Protein AF-A0A420F4X5-F1 (afdb_monomer_lite)

InterPro domains:
  IPR001387 Cro/C1-type, helix-turn-helix domain [PF01381] (1-46)
  IPR001387 Cro/C1-type, helix-turn-helix domain [PS50943] (1-46)
  IPR001387 Cro/C1-type, helix-turn-helix domain [SM00530] (1-46)
  IPR001387 Cro/C1-type, helix-turn-helix domain [cd00093] (1-46)
  IPR010982 Lambda repressor-like, DNA-binding domain superfamily [G3DSA:1.10.260.40] (1-53)
  IPR010982 Lambda repressor-like, DNA-binding domain superfamily [SSF47413] (1-50)
  IPR050807 Transcriptional regulator/dioxygenase, bacterial-type [PTHR46797] (1-52)

Organism: NCBI:txid1894969

Sequence (54 aa):
MSQEQLAASSGLDRTYVSGLERGRRNPTLTTQQRLAAALGLSVAELIAAAEEVP

Radius of gyration: 10.49 Å; chains: 1; bounding box: 20×22×28 Å

pLDDT: mean 94.3, std 8.75, range [53.81, 98.31]

Foldseek 3Di:
DDLVQLCVQLVHDSVVSVCVVVVNDDDDPSSLCSSQVSVVHGSVVVVVVVVPPD

Secondary structure (DSSP, 8-state):
--HHHHHHHHT--HHHHHHHHTT-----HHHHHHHHHHHT--HHHHHHHHHT--

Structure (mmCIF, N/CA/C/O backbone):
data_AF-A0A420F4X5-F1
#
_entry.id   AF-A0A420F4X5-F1
#
loop_
_atom_site.group_PDB
_atom_site.id
_atom_site.type_symbol
_atom_site.label_atom_id
_atom_site.label_alt_id
_atom_site.label_comp_id
_atom_site.label_asym_id
_atom_site.label_entity_id
_atom_site.label_seq_id
_atom_site.pdbx_PDB_ins_code
_atom_site.Cartn_x
_atom_site.Cartn_y
_atom_site.Cartn_z
_atom_site.occupancy
_atom_site.B_iso_or_equiv
_atom_site.auth_seq_id
_atom_site.auth_comp_id
_atom_site.auth_asym_id
_atom_site.auth_atom_id
_atom_site.pdbx_PDB_model_num
ATOM 1 N N . MET A 1 1 ? -13.801 2.028 1.342 1.00 87.38 1 MET A N 1
ATOM 2 C CA . MET A 1 1 ? -12.809 2.229 2.422 1.00 87.38 1 MET A CA 1
ATOM 3 C C . MET A 1 1 ? -12.093 3.550 2.173 1.00 87.38 1 MET A C 1
ATOM 5 O O . MET A 1 1 ? -11.856 3.851 1.012 1.00 87.38 1 MET A O 1
ATOM 9 N N . SER A 1 2 ? -11.800 4.354 3.200 1.00 97.00 2 SER A N 1
ATOM 10 C CA . SER A 1 2 ? -11.001 5.584 3.045 1.00 97.00 2 SER A CA 1
ATOM 11 C C . SER A 1 2 ? -9.491 5.299 3.007 1.00 97.00 2 SER A C 1
ATOM 13 O O . SER A 1 2 ? -9.046 4.239 3.450 1.00 97.00 2 SER A O 1
ATOM 15 N N . GLN A 1 3 ? -8.685 6.262 2.542 1.00 96.69 3 GLN A N 1
ATOM 16 C CA . GLN A 1 3 ? -7.218 6.154 2.562 1.00 96.69 3 GLN A CA 1
ATOM 17 C C . GLN A 1 3 ? -6.660 5.988 3.984 1.00 96.69 3 GLN A C 1
ATOM 19 O O . GLN A 1 3 ? -5.775 5.161 4.185 1.00 96.69 3 GLN A O 1
ATOM 24 N N . GLU A 1 4 ? -7.175 6.730 4.979 1.00 97.62 4 GLU A N 1
ATOM 25 C CA . GLU A 1 4 ? -6.814 6.533 6.395 1.00 97.62 4 GLU A CA 1
ATOM 26 C C . GLU A 1 4 ? -7.052 5.084 6.842 1.00 97.62 4 GLU A C 1
ATOM 28 O O . GLU A 1 4 ? -6.194 4.481 7.484 1.00 97.62 4 GLU A O 1
ATOM 33 N N . GLN A 1 5 ? -8.210 4.515 6.495 1.00 98.12 5 GLN A N 1
ATOM 34 C CA . GLN A 1 5 ? -8.577 3.156 6.894 1.00 98.12 5 GLN A CA 1
ATOM 35 C C . GLN A 1 5 ? -7.701 2.103 6.207 1.00 98.12 5 GLN A C 1
ATOM 37 O O . GLN A 1 5 ? -7.263 1.154 6.859 1.00 98.12 5 GLN A O 1
ATOM 42 N N . LEU A 1 6 ? -7.403 2.275 4.915 1.00 97.94 6 LEU A N 1
ATOM 43 C CA . LEU A 1 6 ? -6.508 1.378 4.182 1.00 97.94 6 LEU A CA 1
ATOM 44 C C . LEU A 1 6 ? -5.080 1.445 4.730 1.00 97.94 6 LEU A C 1
ATOM 46 O O . LEU A 1 6 ? -4.434 0.419 4.924 1.00 97.94 6 LEU A O 1
ATOM 50 N N . ALA A 1 7 ? -4.589 2.648 5.019 1.00 98.25 7 ALA A N 1
ATOM 51 C CA . ALA A 1 7 ? -3.275 2.860 5.609 1.00 98.25 7 ALA A CA 1
ATOM 52 C C . ALA A 1 7 ? -3.160 2.159 6.970 1.00 98.25 7 ALA A C 1
ATOM 54 O O . ALA A 1 7 ? -2.246 1.363 7.178 1.00 98.25 7 ALA A O 1
ATOM 55 N N . ALA A 1 8 ? -4.143 2.359 7.852 1.00 98.25 8 ALA A N 1
ATOM 56 C CA . ALA A 1 8 ? -4.180 1.716 9.160 1.00 98.25 8 ALA A CA 1
ATOM 57 C C . ALA A 1 8 ? -4.236 0.180 9.062 1.00 98.25 8 ALA A C 1
ATOM 59 O O . ALA A 1 8 ? -3.447 -0.504 9.710 1.00 98.25 8 ALA A O 1
ATOM 60 N N . SER A 1 9 ? -5.120 -0.367 8.223 1.00 98.00 9 SER A N 1
ATOM 61 C CA . SER A 1 9 ? -5.302 -1.822 8.071 1.00 98.00 9 SER A CA 1
ATOM 62 C C . SER A 1 9 ? -4.129 -2.521 7.377 1.00 98.00 9 SER A C 1
ATOM 64 O O . SER A 1 9 ? -3.781 -3.641 7.739 1.00 98.00 9 SER A O 1
ATOM 66 N N . SER A 1 10 ? -3.471 -1.858 6.424 1.00 97.88 10 SER A N 1
ATOM 67 C CA . SER A 1 10 ? -2.262 -2.377 5.766 1.00 97.88 10 SER A CA 1
ATOM 68 C C . SER A 1 10 ? -0.978 -2.082 6.551 1.00 97.88 10 SER A C 1
ATOM 70 O O . SER A 1 10 ? 0.078 -2.631 6.228 1.00 97.88 10 SER A O 1
ATOM 72 N N . GLY A 1 11 ? -1.037 -1.234 7.585 1.00 98.06 11 GLY A N 1
ATOM 73 C CA . GLY A 1 11 ? 0.099 -0.713 8.355 1.00 98.06 11 GLY A CA 1
ATOM 74 C C . GLY A 1 11 ? 1.027 0.210 7.548 1.00 98.06 11 GLY A C 1
ATOM 75 O O . GLY A 1 11 ? 2.231 0.271 7.813 1.00 98.06 11 GLY A O 1
ATOM 76 N N . LEU A 1 12 ? 0.507 0.839 6.497 1.00 97.81 12 LEU A N 1
ATOM 77 C CA . LEU A 1 12 ? 1.234 1.7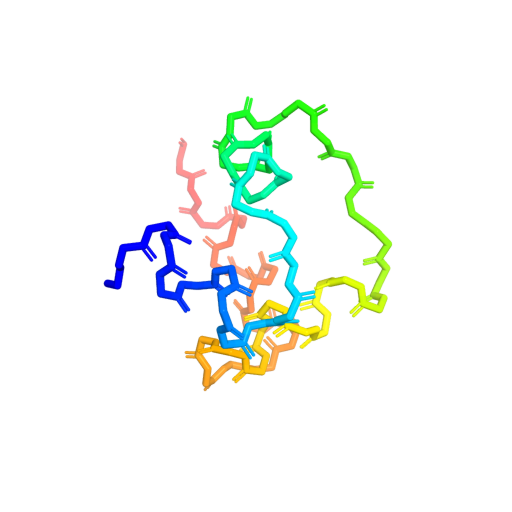81 5.651 1.00 97.81 12 LEU A CA 1
ATOM 78 C C . LEU A 1 12 ? 0.975 3.215 6.107 1.00 97.81 12 LEU A C 1
ATOM 80 O O . LEU A 1 12 ? -0.034 3.515 6.737 1.00 97.81 12 LEU A O 1
ATOM 84 N N . ASP A 1 13 ? 1.878 4.123 5.750 1.00 97.94 13 ASP A N 1
ATOM 85 C CA . ASP A 1 13 ? 1.628 5.547 5.943 1.00 97.94 13 ASP A CA 1
ATOM 86 C C . ASP A 1 13 ? 0.550 6.036 4.960 1.00 97.94 13 ASP A C 1
ATOM 88 O O . ASP A 1 13 ? 0.560 5.696 3.772 1.00 97.94 13 ASP A O 1
ATOM 92 N N . ARG A 1 14 ? -0.371 6.879 5.428 1.00 97.81 14 ARG A N 1
ATOM 93 C CA . ARG A 1 14 ? -1.461 7.407 4.597 1.00 97.81 14 ARG A CA 1
ATOM 94 C C . ARG A 1 14 ? -0.961 8.177 3.373 1.00 97.81 14 ARG A C 1
ATOM 96 O O . ARG A 1 14 ? -1.546 8.068 2.297 1.00 97.81 14 ARG A O 1
ATOM 103 N N . THR A 1 15 ? 0.127 8.938 3.500 1.00 97.81 15 THR A N 1
ATOM 104 C CA . THR A 1 15 ? 0.724 9.669 2.369 1.00 97.81 15 THR A CA 1
ATOM 105 C C . THR A 1 15 ? 1.340 8.715 1.348 1.00 97.81 15 THR A C 1
ATOM 107 O O . THR A 1 15 ? 1.326 9.004 0.148 1.00 97.81 15 THR A O 1
ATOM 110 N N . TYR A 1 16 ? 1.825 7.553 1.798 1.00 97.81 16 TYR A N 1
ATOM 111 C CA . TYR A 1 16 ? 2.299 6.491 0.920 1.00 97.81 16 TYR A CA 1
ATOM 112 C C . TYR A 1 16 ? 1.138 5.865 0.135 1.00 97.81 16 TYR A C 1
ATOM 114 O O . TYR A 1 16 ? 1.239 5.764 -1.087 1.00 97.81 16 TYR A O 1
ATOM 122 N N . VAL A 1 17 ? 0.018 5.548 0.799 1.00 97.44 17 VAL A N 1
ATOM 123 C CA . VAL A 1 17 ? -1.220 5.065 0.148 1.00 97.44 17 VAL A CA 1
ATOM 124 C C . VAL A 1 17 ? -1.737 6.076 -0.880 1.00 97.44 17 VAL A C 1
ATOM 126 O O . VAL A 1 17 ? -1.927 5.732 -2.042 1.00 97.44 17 VAL A O 1
ATOM 129 N N . SER A 1 18 ? -1.839 7.357 -0.511 1.00 97.50 18 SER A N 1
ATOM 130 C CA . SER A 1 18 ? -2.195 8.436 -1.448 1.00 97.50 18 SER A CA 1
ATOM 131 C C . SER A 1 18 ? -1.239 8.528 -2.647 1.00 97.50 18 SER A C 1
ATOM 133 O O . SER A 1 18 ? -1.636 8.904 -3.751 1.00 97.50 18 SER A O 1
ATOM 135 N N . GLY A 1 19 ? 0.050 8.245 -2.442 1.00 97.62 19 GLY A N 1
ATOM 136 C CA . GLY A 1 19 ? 1.045 8.208 -3.511 1.00 97.62 19 GLY A CA 1
ATOM 137 C C . GLY A 1 19 ? 0.865 7.018 -4.454 1.00 97.62 19 GLY A C 1
ATOM 138 O O . GLY A 1 19 ? 1.059 7.184 -5.657 1.00 97.62 19 GLY A O 1
ATOM 139 N N . LEU A 1 20 ? 0.486 5.851 -3.926 1.00 95.38 20 LEU A N 1
ATOM 140 C CA . LEU A 1 20 ? 0.185 4.657 -4.717 1.00 95.38 20 LEU A CA 1
ATOM 141 C C . LEU A 1 20 ? -1.020 4.875 -5.629 1.00 95.38 20 LEU A C 1
ATOM 143 O O . LEU A 1 20 ? -0.902 4.664 -6.829 1.00 95.38 20 LEU A O 1
ATOM 147 N N . GLU A 1 21 ? -2.130 5.380 -5.089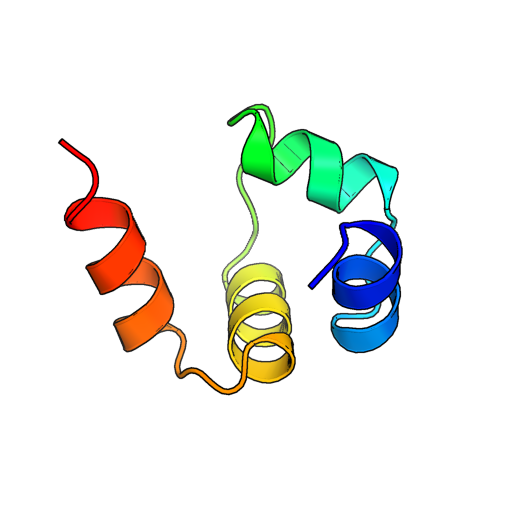 1.00 93.12 21 GLU A N 1
ATOM 148 C CA . GLU A 1 21 ? -3.361 5.615 -5.862 1.00 93.12 21 GLU A CA 1
ATOM 149 C C . GLU A 1 21 ? -3.168 6.631 -6.999 1.00 93.12 21 GLU A C 1
ATOM 151 O O . GLU A 1 21 ? -3.858 6.590 -8.010 1.00 93.12 21 GLU A O 1
ATOM 156 N N . ARG A 1 22 ? -2.189 7.533 -6.864 1.00 94.62 22 ARG A N 1
ATOM 157 C CA . ARG A 1 22 ? -1.814 8.504 -7.905 1.00 94.62 22 ARG A CA 1
ATOM 158 C C . ARG A 1 22 ? -0.715 8.005 -8.850 1.00 94.62 22 ARG A C 1
ATOM 160 O O . ARG A 1 22 ? -0.169 8.810 -9.605 1.00 94.62 22 ARG A O 1
ATOM 167 N N . GLY A 1 23 ? -0.310 6.737 -8.755 1.00 93.19 23 GLY A N 1
ATOM 168 C CA . GLY A 1 23 ? 0.750 6.149 -9.581 1.00 93.19 23 GLY A CA 1
ATOM 169 C C . GLY A 1 23 ? 2.144 6.743 -9.337 1.00 93.19 23 GLY A C 1
ATOM 170 O O . GLY A 1 23 ? 3.015 6.684 -10.198 1.00 93.19 23 GLY A O 1
ATOM 171 N N . ARG A 1 24 ? 2.382 7.366 -8.175 1.00 97.19 24 ARG A N 1
ATOM 172 C CA . ARG A 1 24 ? 3.660 8.028 -7.834 1.00 97.19 24 ARG A CA 1
ATOM 173 C C . ARG A 1 24 ? 4.633 7.121 -7.085 1.00 97.19 24 ARG A C 1
ATOM 175 O O . ARG A 1 24 ? 5.699 7.577 -6.674 1.00 97.19 24 ARG A O 1
ATOM 182 N N . ARG A 1 25 ? 4.264 5.865 -6.844 1.00 95.44 25 ARG A N 1
ATOM 183 C CA . ARG A 1 25 ? 5.046 4.892 -6.075 1.00 95.44 25 ARG A CA 1
ATOM 184 C C . ARG A 1 25 ? 5.035 3.549 -6.796 1.00 95.44 25 ARG A C 1
ATOM 186 O O . ARG A 1 25 ? 3.996 3.143 -7.295 1.00 95.44 25 ARG A O 1
ATOM 193 N N . ASN A 1 26 ? 6.177 2.862 -6.783 1.00 94.19 26 ASN A N 1
ATOM 194 C CA . ASN A 1 26 ? 6.289 1.466 -7.196 1.00 94.19 26 ASN A CA 1
ATOM 195 C C . ASN A 1 26 ? 6.405 0.587 -5.931 1.00 94.19 26 ASN A C 1
ATOM 197 O O . ASN A 1 26 ? 7.471 0.586 -5.303 1.00 94.19 26 ASN A O 1
ATOM 201 N N . PRO A 1 27 ? 5.318 -0.059 -5.470 1.00 95.88 27 PRO A N 1
ATOM 202 C CA . PRO A 1 27 ? 5.329 -0.841 -4.237 1.00 95.88 27 PRO A CA 1
ATOM 203 C C . PRO A 1 27 ? 6.098 -2.152 -4.411 1.00 95.88 27 PRO A C 1
ATOM 205 O O . PRO A 1 27 ? 5.973 -2.834 -5.426 1.00 95.88 27 PRO A O 1
ATOM 208 N N . TH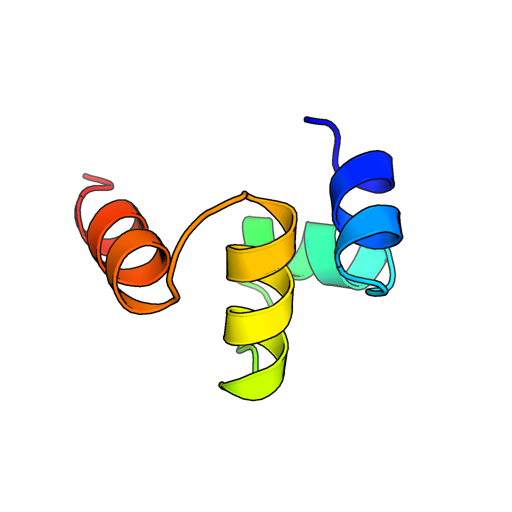R A 1 28 ? 6.831 -2.565 -3.376 1.00 97.50 28 THR A N 1
ATOM 209 C CA . THR A 1 28 ? 7.416 -3.914 -3.327 1.00 97.50 28 THR A CA 1
ATOM 210 C C . THR A 1 28 ? 6.318 -4.978 -3.273 1.00 97.50 28 THR A C 1
ATOM 212 O O . THR A 1 28 ? 5.190 -4.694 -2.861 1.00 97.50 28 THR A O 1
ATOM 215 N N . LEU A 1 29 ? 6.654 -6.229 -3.602 1.00 97.19 29 LEU A N 1
ATOM 216 C CA . LEU A 1 29 ? 5.715 -7.348 -3.481 1.00 97.19 29 LEU A CA 1
ATOM 217 C C . LEU A 1 29 ? 5.140 -7.470 -2.059 1.00 97.19 29 LEU A C 1
ATOM 219 O O . LEU A 1 29 ? 3.942 -7.665 -1.894 1.00 97.19 29 LEU A O 1
ATOM 223 N N . THR A 1 30 ? 5.961 -7.277 -1.024 1.00 97.94 30 THR A N 1
ATOM 224 C CA . THR A 1 30 ? 5.501 -7.296 0.375 1.00 97.94 30 THR A CA 1
ATOM 225 C C . THR A 1 30 ? 4.479 -6.198 0.661 1.00 97.94 30 THR A C 1
ATOM 227 O O . THR A 1 30 ? 3.499 -6.426 1.366 1.00 97.94 30 THR A O 1
ATOM 230 N N . THR A 1 31 ? 4.662 -5.002 0.101 1.00 97.94 31 THR A N 1
ATOM 231 C CA . THR A 1 31 ? 3.669 -3.926 0.212 1.00 97.94 31 THR A CA 1
ATOM 232 C C . THR A 1 31 ? 2.370 -4.296 -0.503 1.00 97.94 31 THR A C 1
ATOM 234 O O . THR A 1 31 ? 1.296 -4.084 0.054 1.00 97.94 31 THR A O 1
ATOM 237 N N . GLN A 1 32 ? 2.451 -4.900 -1.690 1.00 97.62 32 GLN A N 1
ATOM 238 C CA . GLN A 1 32 ? 1.276 -5.382 -2.423 1.00 97.62 32 GLN A CA 1
ATOM 239 C C . GLN A 1 32 ? 0.529 -6.474 -1.638 1.00 97.62 32 GLN A C 1
ATOM 241 O O . GLN A 1 32 ? -0.690 -6.415 -1.534 1.00 97.62 32 GLN A O 1
ATOM 246 N N . GLN A 1 33 ? 1.245 -7.403 -0.992 1.00 98.31 33 GLN A N 1
ATOM 247 C CA . GLN A 1 33 ? 0.664 -8.415 -0.094 1.00 98.31 33 GLN A CA 1
ATOM 248 C C . GLN A 1 33 ? -0.106 -7.794 1.070 1.00 98.31 33 GLN A C 1
ATOM 250 O O . GLN A 1 33 ? -1.211 -8.230 1.382 1.00 98.31 33 GLN A O 1
ATOM 255 N N . ARG A 1 34 ? 0.449 -6.754 1.698 1.00 98.25 34 ARG A N 1
ATOM 256 C CA . ARG A 1 34 ? -0.207 -6.049 2.809 1.00 98.25 34 ARG A CA 1
ATOM 257 C C . ARG A 1 34 ? -1.465 -5.313 2.362 1.00 98.25 34 ARG A C 1
ATOM 259 O O . ARG A 1 34 ? -2.462 -5.339 3.074 1.00 98.25 34 ARG A O 1
ATOM 266 N N . LEU A 1 35 ? -1.420 -4.670 1.195 1.00 97.81 35 LEU A N 1
ATOM 267 C CA . LEU A 1 35 ? -2.579 -4.002 0.599 1.00 97.81 35 LEU A CA 1
ATOM 268 C C . LEU A 1 35 ? -3.675 -5.007 0.244 1.00 97.81 35 LEU A C 1
ATOM 270 O O . LEU A 1 35 ? -4.825 -4.794 0.613 1.00 97.81 35 LEU A O 1
ATOM 274 N N . ALA A 1 36 ? -3.313 -6.111 -0.411 1.00 97.88 36 ALA A N 1
ATOM 275 C CA . ALA A 1 36 ? -4.245 -7.174 -0.764 1.00 97.88 36 ALA A CA 1
ATOM 276 C C . ALA A 1 36 ? -4.920 -7.751 0.489 1.00 97.88 36 ALA A C 1
ATOM 278 O O . ALA A 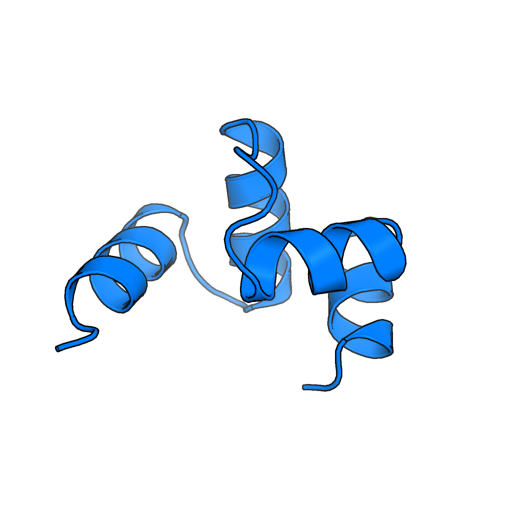1 36 ? -6.144 -7.756 0.576 1.00 97.88 36 ALA A O 1
ATOM 279 N N . ALA A 1 37 ? -4.137 -8.106 1.515 1.00 98.00 37 ALA A N 1
ATOM 280 C CA . ALA A 1 37 ? -4.668 -8.606 2.781 1.00 98.00 37 ALA A CA 1
ATOM 281 C C . ALA A 1 37 ? -5.616 -7.600 3.463 1.00 98.00 37 ALA A C 1
ATOM 283 O O . ALA A 1 37 ? -6.682 -7.988 3.934 1.00 98.00 37 ALA A O 1
ATOM 284 N N . ALA A 1 38 ? -5.268 -6.309 3.473 1.00 97.88 38 ALA A N 1
ATOM 285 C CA . ALA A 1 38 ? -6.118 -5.249 4.021 1.00 97.88 38 ALA A CA 1
ATOM 286 C C . ALA A 1 38 ? -7.434 -5.056 3.243 1.00 97.88 38 ALA A C 1
ATOM 288 O O . ALA A 1 38 ? -8.435 -4.631 3.817 1.00 97.88 38 ALA A O 1
ATOM 289 N N . LEU A 1 39 ? -7.438 -5.381 1.950 1.00 96.44 39 LEU A N 1
ATOM 290 C CA . LEU A 1 39 ? -8.613 -5.359 1.077 1.00 96.44 39 LEU A CA 1
ATOM 291 C C . LEU A 1 39 ? -9.407 -6.675 1.097 1.00 96.44 39 LEU A C 1
ATOM 293 O O . LEU A 1 39 ? -10.464 -6.743 0.476 1.00 96.44 39 LEU A O 1
ATOM 297 N N . GLY A 1 40 ? -8.926 -7.705 1.801 1.00 97.25 40 GLY A N 1
ATOM 298 C CA . GLY A 1 40 ? -9.537 -9.037 1.797 1.00 97.25 40 GLY A CA 1
ATOM 299 C C . GLY A 1 40 ? -9.327 -9.807 0.490 1.00 97.25 40 GLY A C 1
ATOM 300 O O . GLY A 1 40 ? -10.138 -10.664 0.159 1.00 97.25 40 GLY A O 1
ATOM 301 N N . LEU A 1 41 ? -8.259 -9.494 -0.246 1.00 97.75 41 LEU A N 1
ATOM 302 C CA . LEU A 1 41 ? -7.897 -10.091 -1.529 1.00 97.75 41 LEU A CA 1
ATOM 303 C C . LEU A 1 41 ? -6.571 -10.855 -1.429 1.00 97.75 41 LEU A C 1
ATOM 305 O O . LEU A 1 41 ? -5.716 -10.579 -0.583 1.00 97.75 41 LEU A O 1
ATOM 309 N N . SER A 1 42 ? -6.351 -11.767 -2.366 1.00 97.94 42 SER A N 1
ATOM 310 C CA . SER A 1 42 ? -5.014 -12.224 -2.732 1.00 97.94 42 SER A CA 1
ATOM 311 C C . SER A 1 42 ? -4.289 -11.171 -3.581 1.00 97.94 42 SER A C 1
ATOM 313 O O . SER A 1 42 ? -4.897 -10.303 -4.208 1.00 97.94 42 SER A O 1
ATOM 315 N N . VAL A 1 43 ? -2.955 -11.249 -3.645 1.00 97.00 43 VAL A N 1
ATOM 316 C CA . VAL A 1 43 ? -2.171 -10.360 -4.527 1.00 97.00 43 VAL A CA 1
ATOM 317 C C . VAL A 1 43 ? -2.525 -10.565 -5.998 1.00 97.00 43 VAL A C 1
ATOM 319 O O . VAL A 1 43 ? -2.530 -9.601 -6.753 1.00 97.00 43 VAL 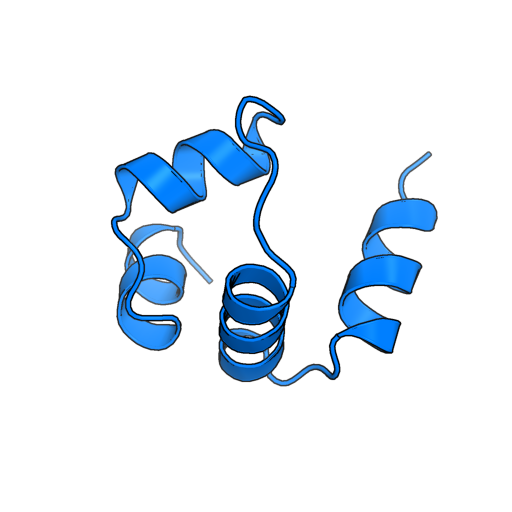A O 1
ATOM 322 N N . ALA A 1 44 ? -2.840 -11.797 -6.402 1.00 96.56 44 ALA A N 1
ATOM 323 C CA . ALA A 1 44 ? -3.228 -12.094 -7.776 1.00 96.56 44 ALA A CA 1
ATOM 324 C C . ALA A 1 44 ? -4.535 -11.381 -8.158 1.00 96.56 44 ALA A C 1
ATOM 326 O O . ALA A 1 44 ? -4.588 -10.742 -9.203 1.00 96.56 44 ALA A O 1
ATOM 327 N N . GLU A 1 45 ? -5.550 -11.420 -7.287 1.00 97.25 45 GLU A N 1
ATOM 328 C CA . GLU A 1 45 ? -6.812 -10.690 -7.490 1.00 97.25 45 GLU A CA 1
ATOM 329 C C . GLU A 1 45 ? -6.593 -9.175 -7.515 1.00 97.25 45 GLU A C 1
ATOM 331 O O . GLU A 1 45 ? -7.172 -8.487 -8.352 1.00 97.25 45 GLU A O 1
ATOM 336 N N . LEU A 1 46 ? -5.722 -8.653 -6.640 1.00 95.12 46 LEU A N 1
ATOM 337 C CA . LEU A 1 46 ? -5.375 -7.231 -6.631 1.00 95.12 46 LEU A CA 1
ATOM 338 C C . LEU A 1 46 ? -4.750 -6.782 -7.962 1.00 95.12 46 LEU A C 1
ATOM 340 O O . LEU A 1 46 ? -5.090 -5.713 -8.461 1.00 95.12 46 LEU A O 1
ATOM 344 N N . ILE A 1 47 ? -3.833 -7.577 -8.522 1.00 93.94 47 ILE A N 1
ATOM 345 C CA . ILE A 1 47 ? -3.169 -7.264 -9.795 1.00 93.94 47 ILE A CA 1
ATOM 346 C C . ILE A 1 47 ? -4.154 -7.382 -10.959 1.00 93.94 47 ILE A C 1
ATOM 348 O O . ILE A 1 47 ? -4.235 -6.456 -11.758 1.00 93.94 47 ILE A O 1
ATOM 352 N N . ALA A 1 48 ? -4.946 -8.456 -11.019 1.00 95.12 48 ALA A N 1
ATOM 353 C CA . ALA A 1 48 ? -5.964 -8.627 -12.056 1.00 95.12 48 ALA A CA 1
ATOM 354 C C . ALA A 1 48 ? -6.951 -7.446 -12.086 1.00 95.12 48 ALA A C 1
ATOM 356 O O . ALA A 1 48 ? -7.198 -6.874 -13.144 1.00 95.12 48 ALA A O 1
ATOM 357 N N . ALA A 1 49 ? -7.428 -6.995 -10.920 1.00 91.06 49 ALA A N 1
ATOM 358 C CA . ALA A 1 49 ? -8.310 -5.831 -10.825 1.00 91.06 49 ALA A CA 1
ATOM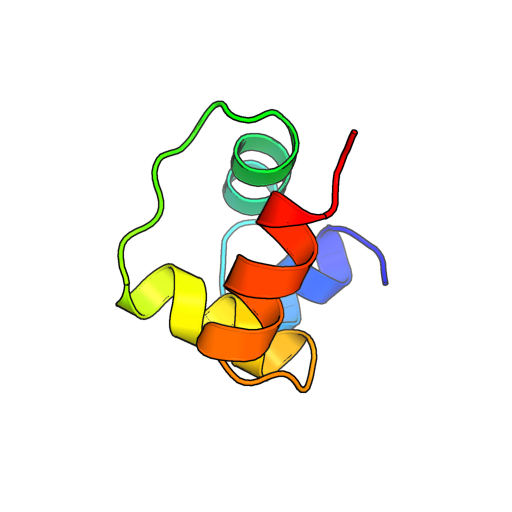 359 C C . ALA A 1 49 ? -7.646 -4.516 -11.283 1.00 91.06 49 ALA A C 1
ATOM 361 O O . ALA A 1 49 ? -8.336 -3.604 -11.734 1.00 91.06 49 ALA A O 1
ATOM 362 N N . ALA A 1 50 ? -6.319 -4.394 -11.163 1.00 85.81 50 ALA A N 1
ATOM 363 C CA . ALA A 1 50 ? -5.578 -3.230 -11.647 1.00 85.81 50 ALA A CA 1
ATOM 364 C C . ALA A 1 50 ? -5.374 -3.249 -13.174 1.00 85.81 50 ALA A C 1
ATOM 366 O O . ALA A 1 50 ? -5.274 -2.185 -13.781 1.00 85.81 50 ALA A O 1
ATOM 367 N N . GLU A 1 51 ? -5.318 -4.433 -13.789 1.00 85.25 51 GLU A N 1
ATOM 368 C CA . GLU A 1 51 ? -5.224 -4.612 -15.245 1.00 85.25 51 GLU A CA 1
ATOM 369 C C . GLU A 1 51 ? -6.577 -4.431 -15.953 1.00 85.25 51 GLU A C 1
ATOM 371 O O . GLU A 1 51 ? -6.611 -4.058 -17.122 1.00 85.25 51 GLU A O 1
ATOM 376 N N . GLU A 1 52 ? -7.691 -4.637 -15.243 1.00 72.00 52 GLU A N 1
ATOM 377 C CA . GLU A 1 52 ? -9.055 -4.402 -15.745 1.00 72.00 52 GLU A CA 1
ATOM 378 C C . GLU A 1 52 ? -9.450 -2.913 -15.820 1.00 72.00 52 GLU A C 1
ATOM 380 O O . GLU A 1 52 ? -10.558 -2.590 -16.255 1.00 72.00 52 GLU A O 1
ATOM 385 N N . VAL A 1 53 ? -8.568 -1.990 -15.417 1.00 57.59 53 VAL A N 1
ATOM 386 C CA . VAL A 1 53 ? -8.813 -0.546 -15.530 1.00 57.59 53 VAL A CA 1
ATOM 387 C C . VAL A 1 53 ? -8.618 -0.112 -16.997 1.00 57.59 53 VAL A C 1
ATOM 389 O O . VAL A 1 53 ? -7.494 -0.219 -17.491 1.00 57.59 53 VAL A O 1
ATOM 392 N N . PRO A 1 54 ? -9.671 0.359 -17.703 1.00 53.81 54 PRO A N 1
ATOM 393 C CA . PRO A 1 54 ? -9.573 0.795 -19.099 1.00 53.81 54 PRO A CA 1
ATOM 394 C C . PRO A 1 54 ? -8.739 2.069 -19.292 1.00 53.81 54 PRO A C 1
ATOM 396 O O . PRO A 1 54 ? -8.678 2.906 -18.359 1.00 53.81 54 PRO A O 1
#